Protein AF-A0A5E4K3T2-F1 (afdb_monomer_lite)

pLDDT: mean 96.24, std 4.36, range [69.06, 98.44]

Radius of gyration: 16.95 Å; chains: 1; bounding box: 41×27×39 Å

Sequence (77 aa):
MGLSAAANIKCPYCQLMHTGIAKFHGATDEEISEVAYLASLTARWSAMIHAQNYDYEIFKKEVGQVGEHLQKERSRR

Foldseek 3Di:
DQCLVCVLVVPPVSNVVVVVVCVVVPDDVVNVVVSNVVSVVVNVVVVVCVVVVPDPVVVVVVVVVVVVVVVVVVVVD

Structure (mmCIF, N/CA/C/O backbone):
data_AF-A0A5E4K3T2-F1
#
_entry.id   AF-A0A5E4K3T2-F1
#
loop_
_atom_site.group_PDB
_atom_site.id
_atom_site.type_symbol
_atom_site.label_atom_id
_atom_site.label_alt_id
_atom_site.label_comp_id
_atom_site.label_asym_id
_atom_site.label_entity_id
_atom_site.label_seq_id
_atom_site.pdbx_PDB_ins_code
_atom_site.Cartn_x
_atom_site.Cartn_y
_atom_site.Cartn_z
_atom_site.occupancy
_atom_site.B_iso_or_equiv
_atom_site.auth_seq_id
_atom_site.auth_comp_id
_atom_site.auth_asym_id
_atom_site.auth_atom_id
_atom_site.pdbx_PDB_model_num
ATOM 1 N N . MET A 1 1 ? 0.449 -9.960 -5.606 1.00 74.62 1 MET A N 1
ATOM 2 C CA . MET A 1 1 ? 1.240 -9.494 -4.436 1.00 74.62 1 MET A CA 1
ATOM 3 C C . MET A 1 1 ? 2.623 -8.960 -4.810 1.00 74.62 1 MET A C 1
ATOM 5 O O . MET A 1 1 ? 2.903 -7.822 -4.462 1.00 74.62 1 MET A O 1
ATOM 9 N N . GLY A 1 2 ? 3.467 -9.705 -5.543 1.00 94.81 2 GLY A N 1
ATOM 10 C CA . GLY A 1 2 ? 4.835 -9.256 -5.875 1.00 94.81 2 GLY A CA 1
ATOM 11 C C . GLY A 1 2 ? 4.932 -7.885 -6.563 1.00 94.81 2 GLY A C 1
ATOM 12 O O . GLY A 1 2 ? 5.777 -7.076 -6.191 1.00 94.81 2 GLY A O 1
ATOM 13 N N . LEU A 1 3 ? 4.010 -7.568 -7.483 1.00 96.81 3 LEU A N 1
ATOM 14 C CA . LEU A 1 3 ? 3.985 -6.268 -8.169 1.00 96.81 3 LEU A CA 1
ATOM 15 C C . LEU A 1 3 ? 3.757 -5.080 -7.212 1.00 96.81 3 LEU A C 1
ATOM 17 O O . LEU A 1 3 ? 4.416 -4.054 -7.345 1.00 96.81 3 LEU A O 1
ATOM 21 N N . SER A 1 4 ? 2.887 -5.234 -6.208 1.00 97.06 4 SER A N 1
ATOM 22 C CA . SER A 1 4 ? 2.632 -4.188 -5.203 1.00 97.06 4 SER A CA 1
ATOM 23 C C . SER A 1 4 ? 3.862 -3.928 -4.325 1.00 97.06 4 SER A C 1
ATOM 25 O O . SER A 1 4 ? 4.231 -2.775 -4.091 1.00 97.06 4 SER A O 1
ATOM 27 N N . ALA A 1 5 ? 4.547 -4.990 -3.885 1.00 96.81 5 ALA A N 1
ATOM 28 C CA . ALA A 1 5 ? 5.787 -4.859 -3.121 1.00 96.81 5 ALA A CA 1
ATOM 29 C C . ALA A 1 5 ? 6.877 -4.169 -3.954 1.00 96.81 5 ALA A C 1
ATOM 31 O O . ALA A 1 5 ? 7.469 -3.192 -3.500 1.00 96.81 5 ALA A O 1
ATOM 32 N N . ALA A 1 6 ? 7.071 -4.615 -5.200 1.00 97.69 6 ALA A N 1
ATOM 33 C CA . ALA A 1 6 ? 8.019 -4.026 -6.142 1.00 97.69 6 ALA A CA 1
ATOM 34 C C . ALA A 1 6 ? 7.765 -2.529 -6.389 1.00 97.69 6 ALA A C 1
ATOM 36 O O . ALA A 1 6 ? 8.718 -1.751 -6.451 1.00 97.69 6 ALA A O 1
ATOM 37 N N . ALA A 1 7 ? 6.493 -2.126 -6.493 1.00 96.50 7 ALA A N 1
ATOM 38 C CA . ALA A 1 7 ? 6.100 -0.730 -6.648 1.00 96.50 7 ALA A CA 1
ATOM 39 C C . ALA A 1 7 ? 6.429 0.120 -5.409 1.00 96.50 7 ALA A C 1
ATOM 41 O O . ALA A 1 7 ? 7.016 1.190 -5.547 1.00 96.50 7 ALA A O 1
ATOM 42 N N . ASN A 1 8 ? 6.120 -0.367 -4.203 1.00 97.06 8 ASN A N 1
ATOM 43 C CA . ASN A 1 8 ? 6.384 0.362 -2.958 1.00 97.06 8 ASN A CA 1
ATOM 44 C C . ASN A 1 8 ? 7.885 0.534 -2.666 1.00 97.06 8 ASN A C 1
ATOM 46 O O . ASN A 1 8 ? 8.300 1.605 -2.224 1.00 97.06 8 ASN A O 1
ATOM 50 N N . ILE A 1 9 ? 8.710 -0.480 -2.959 1.00 96.75 9 ILE A N 1
ATOM 51 C CA . ILE A 1 9 ? 10.176 -0.390 -2.809 1.00 96.75 9 ILE A CA 1
ATOM 52 C C . ILE A 1 9 ? 10.865 0.287 -4.002 1.00 96.75 9 ILE A C 1
ATOM 54 O O . ILE A 1 9 ? 12.078 0.479 -3.977 1.00 96.75 9 ILE A O 1
ATOM 58 N N . LYS A 1 10 ? 10.104 0.635 -5.050 1.00 95.94 10 LYS A N 1
ATOM 59 C CA . LYS A 1 10 ? 10.581 1.332 -6.254 1.00 95.94 10 LYS A CA 1
ATOM 60 C C . LYS A 1 10 ? 11.692 0.573 -7.001 1.00 95.94 10 LYS A C 1
ATOM 62 O O . LYS A 1 10 ? 12.629 1.181 -7.508 1.00 95.94 10 LYS A O 1
ATOM 67 N N . CYS A 1 11 ? 11.598 -0.758 -7.066 1.00 97.81 11 CYS A N 1
ATOM 68 C CA . CYS A 1 11 ? 12.572 -1.599 -7.770 1.00 97.81 11 CYS A CA 1
ATOM 69 C C . CYS A 1 11 ? 12.166 -1.783 -9.248 1.00 97.81 11 CYS A C 1
ATOM 71 O O . CYS A 1 11 ? 11.250 -2.570 -9.513 1.00 97.81 11 CYS A O 1
ATOM 73 N N . PRO A 1 12 ? 12.853 -1.156 -10.225 1.00 96.75 12 PRO A N 1
ATOM 74 C CA . PRO A 1 12 ? 12.442 -1.213 -11.632 1.00 96.75 12 PRO A CA 1
ATOM 75 C C . PRO A 1 12 ? 12.517 -2.631 -12.219 1.00 96.75 12 PRO A C 1
ATOM 77 O O . PRO A 1 12 ? 11.627 -3.051 -12.956 1.00 96.75 12 PRO A O 1
ATOM 80 N N . TYR A 1 13 ? 13.529 -3.414 -11.836 1.00 98.06 13 TYR 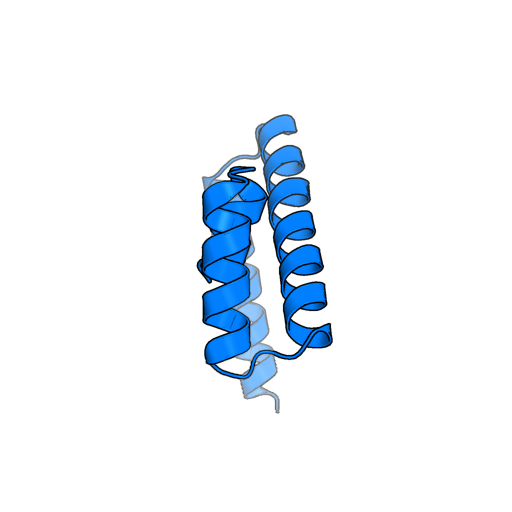A N 1
ATOM 81 C CA . TYR A 1 13 ? 13.677 -4.809 -12.270 1.00 98.06 13 TYR A CA 1
ATOM 82 C C . TYR A 1 13 ? 12.543 -5.695 -11.746 1.00 98.06 13 TYR A C 1
ATOM 84 O O . TYR A 1 13 ? 11.951 -6.483 -12.483 1.00 98.06 13 TYR A O 1
ATOM 92 N N . CYS A 1 14 ? 12.207 -5.527 -10.469 1.00 97.94 14 CYS A N 1
ATOM 93 C CA . CYS A 1 14 ? 11.160 -6.282 -9.800 1.00 97.94 14 CYS A CA 1
ATOM 94 C C . CYS A 1 14 ? 9.782 -5.926 -10.372 1.00 97.94 14 CYS A C 1
ATOM 96 O O . CYS A 1 14 ? 8.940 -6.805 -10.536 1.00 97.94 14 CYS A O 1
ATOM 98 N N . GLN A 1 15 ? 9.553 -4.651 -10.706 1.00 97.56 15 GLN A N 1
ATOM 99 C CA . GLN A 1 15 ? 8.323 -4.199 -11.354 1.00 97.56 15 GLN A CA 1
ATOM 100 C C . GLN A 1 15 ? 8.162 -4.846 -12.729 1.00 97.56 15 GLN A C 1
ATOM 102 O O . GLN A 1 15 ? 7.098 -5.398 -13.007 1.00 97.56 15 GLN A O 1
ATOM 107 N N . LEU A 1 16 ? 9.215 -4.850 -13.553 1.00 97.81 16 LEU A N 1
ATOM 108 C CA . LEU A 1 16 ? 9.190 -5.499 -14.864 1.00 97.81 16 LEU A CA 1
ATOM 109 C C . LEU A 1 16 ? 8.879 -6.996 -14.737 1.00 97.81 16 LEU A C 1
ATOM 111 O O . LEU A 1 16 ? 7.936 -7.490 -15.357 1.00 97.81 16 LEU A O 1
ATOM 115 N N . MET A 1 17 ? 9.624 -7.704 -13.885 1.00 98.19 17 MET A N 1
ATOM 116 C CA . MET A 1 17 ? 9.455 -9.141 -13.671 1.00 98.19 17 MET A CA 1
ATOM 117 C C . MET A 1 17 ? 8.053 -9.482 -13.152 1.00 98.19 17 MET A C 1
ATOM 119 O O . MET A 1 17 ? 7.371 -10.334 -13.720 1.00 98.19 17 MET A O 1
ATOM 123 N N . HIS A 1 18 ? 7.590 -8.814 -12.092 1.00 98.25 18 HIS A N 1
ATOM 124 C CA . HIS A 1 18 ? 6.290 -9.119 -11.499 1.00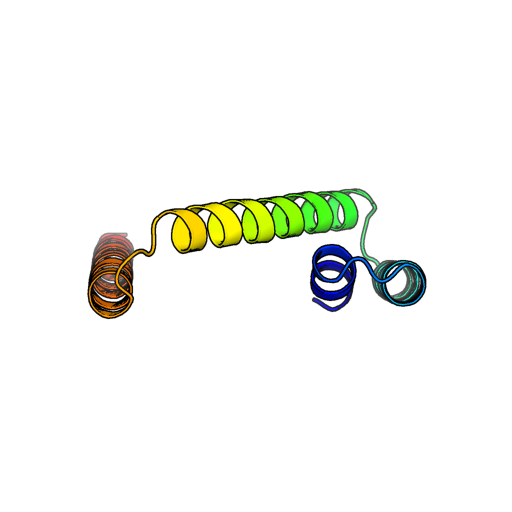 98.25 18 HIS A CA 1
ATOM 125 C C . HIS A 1 18 ? 5.110 -8.682 -12.366 1.00 98.25 18 HIS A C 1
ATOM 127 O O . HIS A 1 18 ? 4.068 -9.330 -12.298 1.00 98.25 18 HIS A O 1
ATOM 133 N N . THR A 1 19 ? 5.262 -7.649 -13.199 1.00 97.81 19 THR A N 1
ATOM 134 C CA . THR A 1 19 ? 4.253 -7.306 -14.214 1.00 97.81 19 THR A CA 1
ATOM 135 C C . THR A 1 19 ? 4.158 -8.412 -15.260 1.00 97.81 19 THR A C 1
ATOM 137 O O . THR A 1 19 ? 3.059 -8.870 -15.560 1.00 97.81 19 TH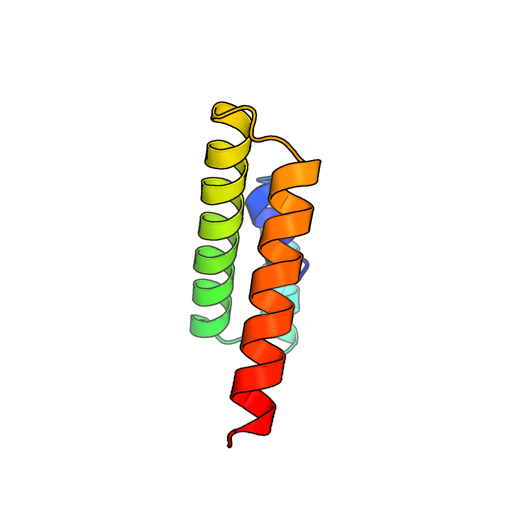R A O 1
ATOM 140 N N . GLY A 1 20 ? 5.297 -8.899 -15.768 1.00 97.81 20 GLY A N 1
ATOM 141 C CA . GLY A 1 20 ? 5.333 -10.005 -16.728 1.00 97.81 20 GLY A CA 1
ATOM 142 C C . GLY A 1 20 ? 4.708 -11.290 -16.177 1.00 97.81 20 GLY A C 1
ATOM 143 O O . GLY A 1 20 ? 3.864 -11.890 -16.835 1.00 97.81 20 GLY A O 1
ATOM 144 N N . ILE A 1 21 ? 5.051 -11.669 -14.941 1.00 97.50 21 ILE A N 1
ATOM 145 C CA . ILE A 1 21 ? 4.470 -12.842 -14.264 1.00 97.50 21 ILE A CA 1
ATOM 146 C C . ILE A 1 21 ? 2.963 -12.670 -14.040 1.00 97.50 21 ILE A C 1
ATOM 148 O O . ILE A 1 21 ? 2.205 -13.615 -14.242 1.00 97.50 21 ILE A O 1
ATOM 152 N N . ALA A 1 22 ? 2.511 -11.479 -13.632 1.00 97.56 22 ALA A N 1
ATOM 153 C CA . ALA A 1 22 ? 1.086 -11.215 -13.439 1.00 97.56 22 ALA A CA 1
ATOM 154 C C . ALA A 1 22 ? 0.310 -11.384 -14.752 1.00 97.56 22 ALA A C 1
ATOM 156 O O . ALA A 1 22 ? -0.674 -12.120 -14.785 1.00 97.56 22 ALA A O 1
ATOM 157 N N . LYS A 1 23 ? 0.799 -10.783 -15.845 1.00 97.69 23 LYS A N 1
ATOM 158 C CA . LYS A 1 23 ? 0.200 -10.932 -17.180 1.00 97.69 23 LYS A CA 1
ATOM 159 C C . LYS A 1 23 ? 0.223 -12.377 -17.672 1.00 97.69 23 LYS A C 1
ATOM 161 O O . LYS A 1 23 ? -0.759 -12.840 -18.236 1.00 97.69 23 LYS A O 1
ATOM 166 N N . PHE A 1 24 ? 1.311 -13.109 -17.422 1.00 97.56 24 PHE A N 1
ATOM 167 C CA . PHE A 1 24 ? 1.411 -14.532 -17.757 1.00 97.56 24 PHE A CA 1
ATOM 168 C C . PHE A 1 24 ? 0.328 -15.372 -17.059 1.00 97.56 24 PHE A C 1
ATOM 170 O O . PHE A 1 24 ? -0.212 -16.296 -17.659 1.00 97.56 24 PHE A O 1
ATOM 177 N N . HIS A 1 25 ? -0.045 -15.021 -15.826 1.00 97.38 25 HIS A N 1
ATOM 178 C CA . HIS A 1 25 ? -1.160 -15.644 -15.104 1.00 97.38 25 HIS A CA 1
ATOM 179 C C . HIS A 1 25 ? -2.540 -15.052 -15.439 1.00 97.38 25 HIS A C 1
ATOM 181 O O . HIS A 1 25 ? -3.509 -15.347 -14.745 1.00 97.38 25 HIS A O 1
ATOM 187 N N . GLY A 1 26 ? -2.648 -14.245 -16.496 1.00 97.69 26 GLY A N 1
ATOM 188 C CA . GLY A 1 26 ? -3.921 -13.727 -16.991 1.00 97.69 26 GLY A CA 1
ATOM 189 C C . GLY A 1 26 ? -4.393 -12.429 -16.341 1.00 97.69 26 GLY A C 1
ATOM 190 O O . GLY A 1 26 ? -5.536 -12.050 -16.574 1.00 97.69 26 GLY A O 1
ATOM 191 N N . ALA A 1 27 ? -3.546 -11.736 -15.569 1.00 97.75 27 ALA A N 1
ATOM 192 C CA . ALA A 1 27 ? -3.917 -10.431 -15.030 1.00 97.75 27 ALA A CA 1
ATOM 193 C C . ALA A 1 27 ? -4.170 -9.431 -16.167 1.00 97.75 27 ALA A C 1
ATOM 195 O O . ALA A 1 27 ? -3.319 -9.221 -17.041 1.00 97.75 27 ALA A O 1
ATOM 196 N N . THR A 1 28 ? -5.336 -8.803 -16.125 1.00 98.19 28 THR A N 1
ATOM 197 C CA . THR A 1 28 ? -5.749 -7.740 -17.035 1.00 98.19 28 THR A CA 1
ATOM 198 C C . THR A 1 28 ? -5.002 -6.440 -16.737 1.00 98.19 28 THR A C 1
ATOM 200 O O . THR A 1 28 ? -4.467 -6.230 -15.645 1.00 98.19 28 THR A O 1
ATOM 203 N N . ASP A 1 29 ? -4.977 -5.524 -17.705 1.00 97.19 29 ASP A N 1
ATOM 204 C CA . ASP A 1 29 ? -4.410 -4.191 -17.477 1.00 97.19 29 ASP A CA 1
ATOM 205 C C . ASP A 1 29 ? -5.198 -3.407 -16.409 1.00 97.19 29 ASP A C 1
ATOM 207 O O . ASP A 1 29 ? -4.616 -2.590 -15.693 1.00 97.19 29 ASP A O 1
ATOM 211 N N . GLU A 1 30 ? -6.494 -3.693 -16.244 1.00 97.88 30 GLU A N 1
ATOM 212 C CA . GLU A 1 30 ? -7.331 -3.096 -15.200 1.00 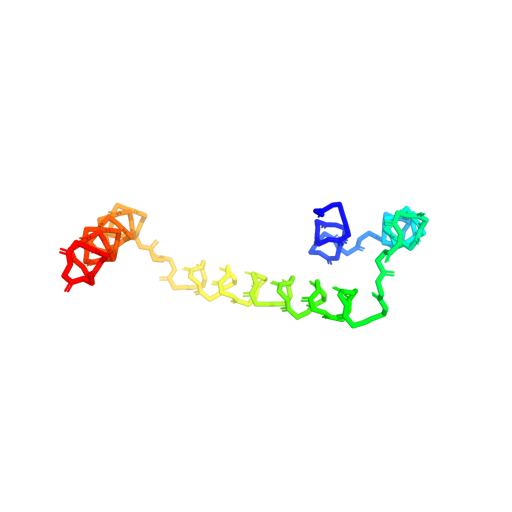97.88 30 GLU A CA 1
ATOM 213 C C . GLU A 1 30 ? -6.945 -3.596 -13.802 1.00 97.88 30 GLU A C 1
ATOM 215 O O . GLU A 1 30 ? -6.726 -2.782 -12.907 1.00 97.88 30 GLU A O 1
ATOM 220 N N . GLU A 1 31 ? -6.714 -4.900 -13.629 1.00 97.62 31 GLU A N 1
ATOM 221 C CA . GLU A 1 31 ? -6.194 -5.455 -12.369 1.00 97.62 31 GLU A CA 1
ATOM 222 C C . GLU A 1 31 ? -4.780 -4.938 -12.052 1.00 97.62 31 GLU A C 1
ATOM 224 O O . GLU A 1 31 ? -4.435 -4.689 -10.896 1.00 97.62 31 GLU A O 1
ATOM 229 N N . ILE A 1 32 ? -3.938 -4.725 -13.069 1.00 97.75 32 ILE A N 1
ATOM 230 C CA . ILE A 1 32 ? -2.614 -4.107 -12.884 1.00 97.75 32 ILE A CA 1
ATOM 231 C C . ILE A 1 32 ? -2.747 -2.643 -12.438 1.00 97.75 32 ILE A C 1
ATOM 233 O O . ILE A 1 32 ? -2.012 -2.204 -11.547 1.00 97.75 32 ILE A O 1
ATOM 237 N N . SER A 1 33 ? -3.687 -1.896 -13.020 1.00 96.62 33 SER A N 1
ATOM 238 C CA . SER A 1 33 ? -4.011 -0.526 -12.609 1.00 96.62 33 SER A CA 1
ATOM 239 C C . SER A 1 33 ? -4.525 -0.479 -11.165 1.00 96.62 33 SER A C 1
ATOM 241 O O . SER A 1 33 ? -4.068 0.342 -10.365 1.00 96.62 33 SER A O 1
ATOM 243 N N . GLU A 1 34 ? -5.391 -1.419 -10.782 1.00 96.94 34 GLU A N 1
ATOM 244 C CA . GLU A 1 34 ? -5.870 -1.560 -9.406 1.00 96.94 34 GLU A CA 1
ATOM 245 C C . GLU A 1 34 ? -4.713 -1.827 -8.432 1.00 96.94 34 GLU A C 1
ATOM 247 O O . GLU A 1 34 ? -4.620 -1.189 -7.381 1.00 96.94 34 GLU A O 1
ATOM 252 N N . VAL A 1 35 ? -3.759 -2.690 -8.796 1.00 96.50 35 VAL A N 1
ATOM 253 C CA . VAL A 1 35 ? -2.550 -2.915 -7.987 1.00 96.50 35 VAL A CA 1
ATOM 254 C C . VAL A 1 35 ? -1.750 -1.624 -7.797 1.00 96.50 35 VAL A C 1
ATOM 256 O O . VAL A 1 35 ? -1.271 -1.374 -6.688 1.00 96.50 35 VAL A O 1
ATOM 259 N N . ALA A 1 36 ? -1.609 -0.793 -8.833 1.00 94.12 36 ALA A N 1
ATOM 260 C CA . ALA A 1 36 ? -0.924 0.495 -8.719 1.00 94.12 36 ALA A CA 1
ATOM 261 C C . ALA A 1 36 ? -1.666 1.449 -7.767 1.00 94.12 36 ALA A C 1
ATOM 263 O O . ALA A 1 36 ? -1.043 2.076 -6.903 1.00 94.12 36 ALA A O 1
ATOM 264 N N . TYR A 1 37 ? -2.996 1.504 -7.865 1.00 96.81 37 TYR A N 1
ATOM 265 C CA . TYR A 1 37 ? -3.838 2.288 -6.966 1.00 96.81 37 TYR A CA 1
ATOM 266 C C . TYR A 1 37 ? -3.696 1.830 -5.506 1.00 96.81 37 TYR A C 1
ATOM 268 O O . TYR A 1 37 ? -3.381 2.643 -4.631 1.00 96.81 37 TYR A O 1
ATOM 276 N N . LEU A 1 38 ? -3.817 0.528 -5.236 1.00 97.06 38 LEU A N 1
ATOM 277 C CA . LEU A 1 38 ? -3.674 -0.046 -3.893 1.00 97.06 38 LEU A CA 1
ATOM 278 C C . LEU A 1 38 ? -2.263 0.149 -3.317 1.00 97.06 38 LEU A C 1
ATOM 280 O O . LEU A 1 38 ? -2.113 0.470 -2.132 1.00 97.06 38 LEU A O 1
ATOM 284 N N . ALA A 1 39 ? -1.222 0.007 -4.146 1.00 97.00 39 ALA A N 1
ATOM 285 C CA . ALA A 1 39 ? 0.152 0.290 -3.740 1.00 97.00 39 ALA A CA 1
ATOM 286 C C . ALA A 1 39 ? 0.307 1.760 -3.315 1.00 97.00 39 ALA A C 1
ATOM 288 O O . ALA A 1 39 ? 0.872 2.033 -2.255 1.00 97.00 39 ALA A O 1
ATOM 289 N N . SER A 1 40 ? -0.269 2.698 -4.076 1.00 96.44 40 SER A N 1
ATOM 290 C CA . SER A 1 40 ? -0.229 4.128 -3.747 1.00 96.44 40 SER A CA 1
ATOM 291 C C . SER A 1 40 ? -0.946 4.459 -2.432 1.00 96.44 40 SER A C 1
ATOM 293 O O . SER A 1 40 ? -0.420 5.220 -1.619 1.00 96.44 40 SER A O 1
ATOM 295 N N . LEU A 1 41 ? -2.114 3.853 -2.180 1.00 97.44 41 LEU A N 1
ATOM 296 C CA . LEU A 1 41 ? -2.864 4.053 -0.940 1.00 97.44 41 LEU A CA 1
ATOM 297 C C . LEU A 1 41 ? -2.081 3.555 0.271 1.00 97.44 41 LEU A C 1
ATOM 299 O O . LEU A 1 41 ? -2.032 4.241 1.292 1.00 97.44 41 LEU A O 1
ATOM 303 N N . THR A 1 42 ? -1.446 2.392 0.134 1.00 95.81 42 THR A N 1
ATOM 304 C CA . THR A 1 42 ? -0.612 1.802 1.184 1.00 95.81 42 THR A CA 1
ATOM 305 C C . THR A 1 42 ? 0.542 2.738 1.540 1.00 95.81 42 THR A C 1
ATOM 307 O O . THR A 1 42 ? 0.694 3.102 2.707 1.00 95.81 42 THR A O 1
ATOM 310 N N . ALA A 1 43 ? 1.299 3.205 0.539 1.00 96.69 43 ALA A N 1
ATOM 311 C CA . ALA A 1 43 ? 2.393 4.152 0.749 1.00 96.69 43 ALA A CA 1
ATOM 312 C C . ALA A 1 43 ? 1.911 5.459 1.396 1.00 96.69 43 ALA A C 1
ATOM 314 O O . ALA A 1 43 ? 2.523 5.946 2.347 1.00 96.69 43 ALA A O 1
ATOM 315 N N . ARG A 1 44 ? 0.796 6.018 0.906 1.00 97.56 44 ARG A N 1
ATOM 316 C CA . ARG A 1 44 ? 0.239 7.283 1.398 1.00 97.56 44 ARG A CA 1
ATOM 317 C C . ARG A 1 44 ? -0.147 7.204 2.870 1.00 97.56 44 ARG A C 1
ATOM 319 O O . ARG A 1 44 ? 0.235 8.076 3.646 1.00 97.56 44 ARG A O 1
ATOM 326 N N . TRP A 1 45 ? -0.922 6.193 3.257 1.00 96.75 45 TRP A N 1
ATOM 327 C CA . TRP A 1 45 ? -1.374 6.067 4.641 1.00 96.75 45 TRP A CA 1
ATOM 328 C C . TRP A 1 45 ? -0.231 5.710 5.584 1.00 96.75 45 TRP A C 1
ATOM 330 O O . TRP A 1 45 ? -0.167 6.286 6.665 1.00 96.75 45 TRP A O 1
ATOM 340 N N . SER A 1 46 ? 0.701 4.853 5.153 1.00 96.12 46 SER A N 1
ATOM 341 C CA . SER A 1 46 ? 1.930 4.567 5.899 1.00 96.12 46 SER A CA 1
ATOM 342 C C . SER A 1 46 ? 2.693 5.861 6.203 1.00 96.12 46 SER A C 1
ATOM 344 O O . SER A 1 46 ? 2.939 6.174 7.367 1.00 96.12 46 SER A O 1
ATOM 346 N N . ALA A 1 47 ? 2.973 6.678 5.183 1.00 97.50 47 ALA A N 1
ATOM 347 C CA . ALA A 1 47 ? 3.652 7.957 5.374 1.00 97.50 47 ALA A CA 1
ATOM 348 C C . ALA A 1 47 ? 2.904 8.872 6.357 1.00 97.50 47 ALA A C 1
ATOM 350 O O . ALA A 1 47 ? 3.524 9.491 7.219 1.00 97.50 47 ALA A O 1
ATOM 351 N N . MET A 1 48 ? 1.574 8.929 6.261 1.00 97.62 48 MET A N 1
ATOM 352 C CA . MET A 1 48 ? 0.759 9.783 7.118 1.00 97.62 48 MET A CA 1
ATOM 353 C C . MET A 1 48 ? 0.810 9.366 8.595 1.00 97.62 48 MET A C 1
ATOM 355 O O . MET A 1 48 ? 1.063 10.215 9.447 1.00 97.62 48 MET A O 1
ATOM 359 N N . ILE A 1 49 ? 0.608 8.081 8.912 1.00 97.12 49 ILE A N 1
ATOM 360 C CA . ILE A 1 49 ? 0.604 7.611 10.310 1.00 97.12 49 ILE A CA 1
ATOM 361 C C . ILE A 1 49 ? 1.993 7.721 10.951 1.00 97.12 49 ILE A C 1
ATOM 363 O O . ILE A 1 49 ? 2.105 8.075 12.124 1.00 97.12 49 ILE A O 1
ATOM 367 N N . HIS A 1 50 ? 3.055 7.488 10.170 1.00 96.38 50 HIS A N 1
ATOM 368 C CA . HIS A 1 50 ? 4.428 7.647 10.641 1.00 96.38 50 HIS A CA 1
ATOM 369 C C . HIS A 1 50 ? 4.768 9.118 10.889 1.00 96.38 50 HIS A C 1
ATOM 371 O O . HIS A 1 50 ? 5.344 9.436 11.923 1.00 96.38 50 HIS A O 1
ATOM 377 N N . ALA A 1 51 ? 4.361 10.028 9.998 1.00 97.94 51 ALA A N 1
ATOM 378 C CA . ALA A 1 51 ? 4.558 11.464 10.198 1.00 97.94 51 ALA A CA 1
ATOM 379 C C . ALA A 1 51 ? 3.828 11.991 11.445 1.00 97.94 51 ALA A C 1
ATOM 381 O O . ALA A 1 51 ? 4.305 12.915 12.099 1.00 97.94 51 ALA A O 1
ATOM 382 N N . GLN A 1 52 ? 2.689 11.390 11.793 1.00 97.50 52 GLN A N 1
ATOM 383 C CA . GLN A 1 52 ? 1.931 11.718 13.001 1.00 97.50 52 GLN A CA 1
ATOM 384 C C . GLN A 1 52 ? 2.512 11.091 14.278 1.00 97.50 52 GLN A C 1
ATOM 386 O O . GLN A 1 52 ? 2.057 11.445 15.362 1.00 97.50 52 GLN A O 1
ATOM 391 N N . ASN A 1 53 ? 3.493 10.182 14.173 1.00 96.81 53 ASN A N 1
ATOM 392 C CA . ASN A 1 53 ? 3.950 9.324 15.276 1.00 96.81 53 ASN A CA 1
ATOM 393 C C . ASN A 1 53 ? 2.775 8.673 16.018 1.00 96.81 53 ASN A C 1
ATOM 395 O O . ASN A 1 53 ? 2.711 8.686 17.247 1.00 96.81 53 ASN A O 1
ATOM 399 N N . TYR A 1 54 ? 1.809 8.164 15.255 1.00 97.19 54 TYR A N 1
ATOM 400 C CA . TYR A 1 54 ? 0.578 7.635 15.820 1.00 97.19 54 TYR A CA 1
ATOM 401 C C . TYR A 1 54 ? 0.860 6.432 16.737 1.00 97.19 54 TYR A C 1
ATOM 403 O O . TYR A 1 54 ? 1.643 5.546 16.385 1.00 97.19 54 TYR A O 1
ATOM 411 N N . ASP A 1 55 ? 0.231 6.404 17.914 1.00 97.75 55 ASP A N 1
ATOM 412 C CA . ASP A 1 55 ? 0.481 5.374 18.924 1.00 97.75 55 ASP A CA 1
ATOM 413 C C . ASP A 1 55 ? -0.010 3.996 18.457 1.00 97.75 55 ASP A C 1
ATOM 415 O O . ASP A 1 55 ? -1.159 3.814 18.043 1.00 97.75 55 ASP A O 1
ATOM 419 N N . TYR A 1 56 ? 0.878 3.006 18.532 1.00 96.62 56 TYR A N 1
ATOM 420 C CA . TYR A 1 56 ? 0.604 1.667 18.021 1.00 96.62 56 TYR A CA 1
ATOM 421 C C . TYR A 1 56 ? -0.441 0.907 18.848 1.00 96.62 56 TYR A C 1
ATOM 423 O O . TYR A 1 56 ? -1.249 0.166 18.282 1.00 96.62 56 TYR A O 1
ATOM 431 N N . GLU A 1 57 ? -0.466 1.088 20.169 1.00 98.19 57 GLU A N 1
ATOM 432 C CA . GLU A 1 57 ? -1.436 0.404 21.027 1.00 98.19 57 GLU A CA 1
ATOM 433 C C . GLU A 1 57 ? -2.837 1.000 20.852 1.00 98.19 57 GLU A C 1
ATOM 435 O O . GLU A 1 57 ? -3.821 0.253 20.805 1.00 98.19 57 GLU A O 1
ATOM 440 N N . ILE A 1 58 ? -2.939 2.322 20.652 1.00 97.81 58 ILE A N 1
ATOM 441 C CA . ILE A 1 58 ? -4.194 2.966 20.242 1.00 97.81 58 ILE A CA 1
ATOM 442 C C . ILE A 1 58 ? -4.648 2.409 18.888 1.00 97.81 58 ILE A C 1
ATOM 444 O O . ILE A 1 58 ? -5.777 1.927 18.785 1.00 97.81 58 ILE A O 1
ATOM 448 N N . PHE A 1 59 ? -3.768 2.383 17.880 1.00 96.75 59 PHE A N 1
ATOM 449 C CA . PHE A 1 59 ? -4.098 1.861 16.548 1.00 96.75 59 PHE A CA 1
ATOM 450 C C . PHE A 1 59 ? -4.641 0.431 16.611 1.00 96.75 59 PHE A C 1
ATOM 452 O O . PHE A 1 59 ? -5.686 0.113 16.044 1.00 96.75 59 PHE A O 1
ATOM 459 N N . LYS A 1 60 ? -3.954 -0.443 17.350 1.00 97.94 60 LYS A N 1
ATOM 460 C CA . LYS A 1 60 ? -4.341 -1.843 17.524 1.00 97.94 60 LYS A CA 1
ATOM 461 C C . LYS A 1 60 ? -5.721 -1.983 18.168 1.00 97.94 60 LYS A C 1
ATOM 463 O O . LYS A 1 60 ? -6.514 -2.820 17.731 1.00 97.94 60 LYS A O 1
ATOM 468 N N . LYS A 1 61 ? -6.023 -1.162 19.180 1.00 98.44 61 LYS A N 1
ATOM 469 C CA . LYS A 1 61 ? -7.345 -1.124 19.819 1.00 98.44 61 LYS A CA 1
ATOM 470 C C . LYS A 1 61 ? -8.429 -0.700 18.826 1.00 98.44 61 LYS A C 1
ATOM 472 O O . LYS A 1 61 ? -9.452 -1.375 18.736 1.00 98.44 61 LYS A O 1
ATOM 477 N N . GLU A 1 62 ? -8.208 0.377 18.078 1.00 97.56 62 GLU A N 1
ATOM 478 C CA . GLU A 1 62 ? -9.174 0.898 17.102 1.00 97.56 62 GLU A CA 1
ATOM 479 C C . GLU A 1 62 ? -9.449 -0.103 15.971 1.00 97.56 62 GLU A C 1
ATOM 481 O O . GLU A 1 62 ? -10.605 -0.365 15.641 1.00 97.56 62 GLU A O 1
ATOM 486 N N . VAL A 1 63 ? -8.411 -0.753 15.432 1.00 97.00 63 VAL A N 1
ATOM 487 C CA . VAL A 1 63 ? -8.571 -1.826 14.434 1.00 97.00 63 VAL A CA 1
ATOM 488 C C . VAL A 1 63 ? -9.392 -2.992 14.996 1.00 97.00 63 VAL A C 1
ATOM 490 O O . VAL A 1 63 ? -10.248 -3.540 14.297 1.00 97.00 63 VAL A O 1
ATOM 493 N N . GLY A 1 64 ? -9.191 -3.346 16.270 1.00 98.06 64 GLY A N 1
ATOM 494 C CA . GLY A 1 64 ? -10.018 -4.333 16.966 1.00 98.06 64 GLY A CA 1
ATOM 495 C C . GLY A 1 64 ? -11.497 -3.935 17.008 1.00 98.06 64 GLY A C 1
ATOM 496 O O . GLY A 1 64 ? -12.361 -4.732 16.641 1.00 98.06 64 GLY A O 1
ATOM 497 N N . GLN A 1 65 ? -11.790 -2.681 17.364 1.00 98.19 65 GLN A N 1
ATOM 498 C CA . GLN A 1 65 ? -13.155 -2.142 17.405 1.00 98.19 65 GLN A CA 1
ATOM 499 C C . GLN A 1 65 ? -13.831 -2.153 16.025 1.00 98.19 65 GLN A C 1
ATOM 501 O O . GLN A 1 65 ? -15.007 -2.510 15.917 1.00 98.19 65 GLN A O 1
ATOM 506 N N . VAL A 1 66 ? -13.089 -1.823 14.961 1.00 97.62 66 VAL A N 1
ATOM 507 C CA . VAL A 1 66 ? -13.569 -1.951 13.575 1.00 97.62 66 VAL A CA 1
ATOM 508 C C . VAL A 1 66 ? -13.936 -3.406 13.274 1.00 97.62 66 VAL A C 1
ATOM 510 O O . VAL A 1 66 ? -15.027 -3.677 12.769 1.00 97.62 66 VAL A O 1
ATOM 513 N N . GLY A 1 67 ? -13.066 -4.355 13.629 1.00 96.88 67 GLY A N 1
ATOM 514 C CA . GLY A 1 67 ? -13.316 -5.784 13.444 1.00 96.88 67 GLY A CA 1
ATOM 515 C C . GLY A 1 67 ? -14.569 -6.278 14.174 1.00 96.88 67 GLY A C 1
ATOM 516 O O . GLY A 1 67 ? -15.385 -6.989 13.585 1.00 96.88 67 GLY A O 1
ATOM 517 N N . GLU A 1 68 ? -14.761 -5.877 15.431 1.00 97.56 68 GLU A N 1
ATOM 518 C CA . GLU A 1 68 ? -15.963 -6.201 16.208 1.00 97.56 68 GLU A CA 1
ATOM 519 C C . GLU A 1 68 ? -17.236 -5.636 15.570 1.00 97.56 68 GLU A C 1
ATOM 521 O O . GLU A 1 68 ? -18.258 -6.324 15.502 1.00 97.56 68 GLU A O 1
ATOM 526 N N . HIS A 1 69 ? -17.190 -4.390 15.092 1.00 97.00 69 HIS A N 1
ATOM 527 C CA . HIS A 1 69 ? -18.324 -3.763 14.419 1.00 97.00 69 HIS A CA 1
ATOM 528 C C . HIS A 1 69 ? -18.699 -4.520 13.139 1.00 97.00 69 HIS A C 1
ATOM 530 O O . HIS A 1 69 ? -19.860 -4.888 12.966 1.00 97.00 69 HIS A O 1
ATOM 536 N N . LEU A 1 70 ? -17.719 -4.844 12.290 1.00 96.56 70 LEU A N 1
ATOM 537 C CA . LEU A 1 70 ? -17.946 -5.598 11.053 1.00 96.56 70 LEU A CA 1
ATOM 538 C C . LEU A 1 70 ? -18.529 -6.994 11.313 1.00 96.56 70 LEU A C 1
ATOM 540 O O . LEU A 1 70 ? -19.378 -7.464 10.555 1.00 96.56 70 LEU A O 1
ATOM 544 N N . GLN A 1 71 ? -18.115 -7.663 12.391 1.00 96.25 71 GLN A N 1
ATOM 545 C CA . GLN A 1 71 ? -18.692 -8.952 12.786 1.00 96.25 71 GLN A CA 1
ATOM 546 C C . GLN A 1 71 ? -20.158 -8.820 13.207 1.00 96.25 71 GLN A C 1
ATOM 548 O O . GLN A 1 71 ? -20.987 -9.623 12.774 1.00 96.25 71 GLN A O 1
ATOM 553 N N . LYS A 1 72 ? -20.487 -7.792 14.001 1.00 96.38 72 LYS A N 1
ATOM 554 C CA . LYS A 1 72 ? -21.871 -7.498 14.400 1.00 96.38 72 LYS A CA 1
ATOM 555 C C . LYS A 1 72 ? -22.739 -7.196 13.179 1.00 96.38 72 LYS A C 1
ATOM 557 O O . LYS A 1 72 ? -23.807 -7.785 13.048 1.00 96.38 72 LYS A O 1
ATOM 562 N N . GLU A 1 73 ? -22.264 -6.364 12.256 1.00 95.38 73 GLU A N 1
ATOM 563 C CA . GLU A 1 73 ? -22.970 -6.061 11.003 1.00 95.38 73 GLU A CA 1
ATOM 564 C C . GLU A 1 73 ? -23.183 -7.306 10.134 1.00 95.38 73 GLU A C 1
ATOM 566 O O . GLU A 1 73 ? -24.272 -7.501 9.601 1.00 95.38 73 GLU A O 1
ATOM 571 N N . ARG A 1 74 ? -22.193 -8.205 10.044 1.00 93.81 74 ARG A N 1
ATOM 572 C CA . ARG A 1 74 ? -22.357 -9.482 9.333 1.00 93.81 74 ARG A CA 1
ATOM 573 C C . ARG A 1 74 ? -23.446 -10.356 9.956 1.00 93.81 74 ARG A C 1
ATOM 575 O O . ARG A 1 74 ? -24.192 -10.975 9.218 1.00 93.81 74 ARG A O 1
ATOM 582 N N . SER A 1 75 ? -23.540 -10.407 11.287 1.00 88.62 75 SER A N 1
ATOM 583 C CA . SER A 1 75 ? -24.563 -11.199 11.996 1.00 88.62 75 SER A CA 1
ATOM 584 C C . SER A 1 75 ? -25.979 -10.612 11.951 1.00 88.62 75 SER A C 1
ATOM 586 O O . SER A 1 75 ? -26.923 -11.279 12.363 1.00 88.62 75 SER A O 1
ATOM 588 N N . ARG A 1 76 ? -26.125 -9.360 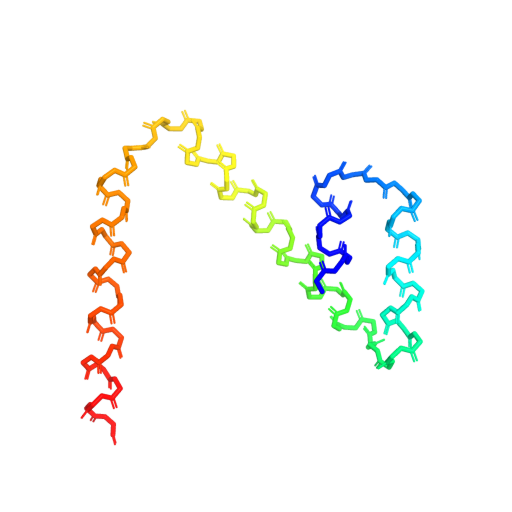11.495 1.00 87.19 76 ARG A N 1
ATOM 589 C CA . ARG A 1 76 ? -27.414 -8.671 11.316 1.00 87.19 76 ARG A CA 1
ATOM 590 C C . ARG A 1 76 ? -28.012 -8.864 9.918 1.00 87.19 76 ARG A C 1
ATOM 592 O O . ARG A 1 76 ? -29.160 -8.478 9.717 1.00 87.19 76 ARG A O 1
ATOM 599 N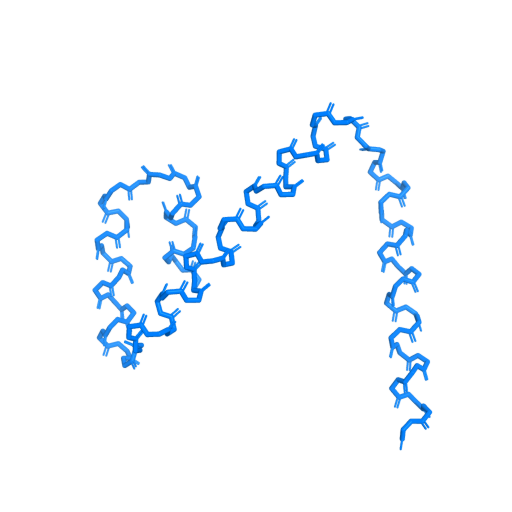 N . ARG A 1 77 ? -27.227 -9.384 8.971 1.00 69.06 77 ARG A N 1
ATOM 600 C CA . ARG A 1 77 ? -27.658 -9.756 7.616 1.00 69.06 77 ARG A CA 1
ATOM 601 C C . ARG A 1 77 ? -28.107 -11.208 7.596 1.00 69.06 77 ARG A C 1
ATOM 603 O O . ARG A 1 77 ? -29.050 -11.486 6.831 1.00 69.06 77 ARG A O 1
#

Secondary structure (DSSP, 8-state):
-HHHHHHHTT-HHHHHHHHHHHHHTT--HHHHHHHHHHHHHHHHHHHHHHHTT--HHHHHHHHHHHHHHHHHHHHT-